Protein AF-A0A1X0Q7X4-F1 (afdb_monomer_lite)

Secondary structure (DSSP, 8-state):
-----HHHHHHHHHHHHHHHH-SS--HHHHHHHHHHHHHHHHHHHT---HHHHHHHHHHHHHHHTT---------------TTSHHHHHHHHHHHHHHHHHHHHHHHHHHHHHHHHHHHHHHHHHHHHHHHHHHHHHHGGGGHHHHHHHHHHHHHHHHHHHHH-

pLDDT: mean 75.53, std 16.25, range [32.22, 95.44]

Structure (mmCIF, N/CA/C/O backbone):
data_AF-A0A1X0Q7X4-F1
#
_entry.id   AF-A0A1X0Q7X4-F1
#
loop_
_atom_site.group_PDB
_atom_site.id
_atom_site.type_symbol
_atom_site.label_atom_id
_atom_site.label_alt_id
_atom_site.label_comp_id
_atom_site.label_asym_id
_atom_site.label_entity_id
_atom_site.label_seq_id
_atom_site.pdbx_PDB_ins_code
_atom_site.Cartn_x
_atom_site.Cartn_y
_atom_site.Cartn_z
_atom_site.occupancy
_atom_site.B_iso_or_equiv
_atom_site.auth_seq_id
_atom_site.auth_comp_id
_atom_site.auth_asym_id
_atom_site.auth_atom_id
_atom_site.pdbx_PDB_model_num
ATOM 1 N N . MET A 1 1 ? -23.128 -3.876 -5.393 1.00 42.97 1 MET A N 1
ATOM 2 C CA . MET A 1 1 ? -23.577 -3.943 -3.989 1.00 42.97 1 MET A CA 1
ATOM 3 C C . MET A 1 1 ? -23.469 -5.399 -3.561 1.00 42.97 1 MET A C 1
ATOM 5 O O . MET A 1 1 ? -24.334 -6.202 -3.890 1.00 42.97 1 MET A O 1
ATOM 9 N N . THR A 1 2 ? -22.324 -5.793 -3.008 1.00 49.53 2 THR A N 1
ATOM 10 C CA . THR A 1 2 ? -22.088 -7.160 -2.524 1.00 49.53 2 THR A CA 1
ATOM 11 C C . THR A 1 2 ? -22.899 -7.335 -1.248 1.00 49.53 2 THR A C 1
ATOM 13 O O . THR A 1 2 ? -22.628 -6.668 -0.256 1.00 49.53 2 THR A O 1
ATOM 16 N N . LYS A 1 3 ? -23.945 -8.168 -1.289 1.00 63.91 3 LYS A N 1
ATOM 17 C CA . LYS A 1 3 ? -24.724 -8.504 -0.092 1.00 63.91 3 LYS A CA 1
ATOM 18 C C . LYS A 1 3 ? -23.773 -9.087 0.952 1.00 63.91 3 LYS A C 1
ATOM 20 O O . LYS A 1 3 ? -22.989 -9.975 0.631 1.00 63.91 3 LYS A O 1
ATOM 25 N N . PHE A 1 4 ? -23.839 -8.573 2.175 1.00 71.88 4 PHE A N 1
ATOM 26 C CA . PHE A 1 4 ? -23.084 -9.113 3.299 1.00 71.88 4 PHE A CA 1
ATOM 27 C C . PHE A 1 4 ? -23.423 -10.600 3.480 1.00 71.88 4 PHE A C 1
ATOM 29 O O . PHE A 1 4 ? -24.584 -10.952 3.695 1.00 71.88 4 PHE A O 1
ATOM 36 N N . ASN A 1 5 ? -22.414 -11.464 3.355 1.00 78.38 5 ASN A N 1
ATOM 37 C CA . ASN A 1 5 ? -22.554 -12.898 3.565 1.00 78.38 5 ASN A CA 1
ATOM 38 C C . ASN A 1 5 ? -22.138 -13.241 5.002 1.00 78.38 5 ASN A C 1
ATOM 40 O O . ASN A 1 5 ? -20.951 -13.307 5.328 1.00 78.38 5 ASN A O 1
ATOM 44 N N . PHE A 1 6 ? -23.133 -13.447 5.864 1.00 74.75 6 PHE A N 1
ATOM 45 C CA . PHE A 1 6 ? -22.913 -13.769 7.273 1.00 74.75 6 PHE A CA 1
ATOM 46 C C . PHE A 1 6 ? -22.181 -15.107 7.467 1.00 74.75 6 PHE A C 1
ATOM 48 O O . PHE A 1 6 ? -21.401 -15.250 8.407 1.00 74.75 6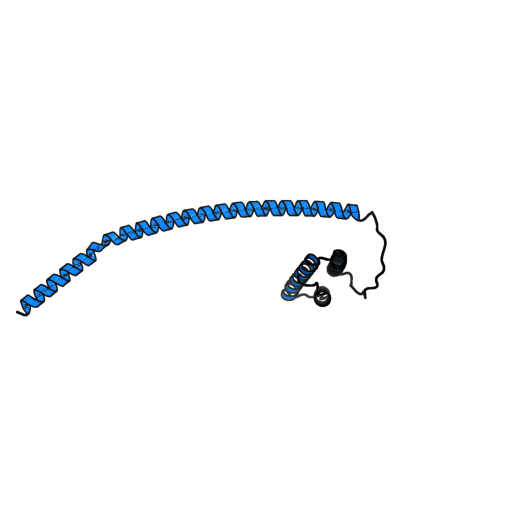 PHE A O 1
ATOM 55 N N . GLU A 1 7 ? -22.372 -16.068 6.563 1.00 75.12 7 GLU A N 1
ATOM 56 C CA . GLU A 1 7 ? -21.718 -17.378 6.624 1.00 75.12 7 GLU A CA 1
ATOM 57 C C . GLU A 1 7 ? -20.208 -17.263 6.369 1.00 75.12 7 GLU A C 1
ATOM 59 O O . GLU A 1 7 ? -19.396 -17.830 7.100 1.00 75.12 7 GLU A O 1
ATOM 64 N N . GLU A 1 8 ? -19.808 -16.455 5.385 1.00 77.12 8 GLU A N 1
ATOM 65 C CA . GLU A 1 8 ? -18.395 -16.152 5.122 1.00 77.12 8 GLU A CA 1
ATOM 66 C C . GLU A 1 8 ? -17.744 -15.397 6.284 1.00 77.12 8 GLU A C 1
ATOM 68 O O . GLU A 1 8 ? -16.615 -15.711 6.672 1.00 77.12 8 GLU A O 1
ATOM 73 N N . PHE A 1 9 ? -18.465 -14.438 6.871 1.00 80.56 9 PHE A N 1
ATOM 74 C CA . PHE A 1 9 ? -18.005 -13.708 8.049 1.00 80.56 9 PHE A CA 1
ATOM 75 C C . PHE A 1 9 ? -17.797 -14.650 9.242 1.00 80.56 9 PHE A C 1
ATOM 77 O O . PHE A 1 9 ? -16.712 -14.670 9.823 1.00 80.56 9 PHE A O 1
ATOM 84 N N . SER A 1 10 ? -18.785 -15.488 9.562 1.00 76.94 10 SER A N 1
ATOM 85 C CA . SER A 1 10 ? -18.714 -16.455 10.664 1.00 76.94 10 SER A CA 1
ATOM 86 C C . SER A 1 10 ? -17.581 -17.470 10.470 1.00 76.94 10 SER A C 1
ATOM 88 O O . SER A 1 10 ? -16.787 -17.707 11.382 1.00 76.94 10 SER A O 1
ATOM 90 N N . ASN A 1 11 ? -17.408 -17.992 9.253 1.00 80.25 11 ASN A N 1
ATOM 91 C CA . ASN A 1 11 ? -16.305 -18.895 8.923 1.00 80.25 11 ASN A CA 1
ATOM 92 C C . ASN A 1 11 ? -14.932 -18.241 9.114 1.00 80.25 11 ASN A C 1
ATOM 94 O O . ASN A 1 11 ? -13.992 -18.886 9.588 1.00 80.25 11 ASN A O 1
ATOM 98 N N . LEU A 1 12 ? -14.797 -16.964 8.754 1.00 80.75 12 LEU A N 1
ATOM 99 C CA . LEU A 1 12 ? -13.555 -16.224 8.940 1.00 80.75 12 LEU A CA 1
ATOM 100 C C . LEU A 1 12 ? -13.293 -15.920 10.421 1.00 80.75 12 LEU A C 1
ATOM 102 O O . LEU A 1 12 ? -12.154 -16.064 10.867 1.00 80.75 12 LEU A O 1
ATOM 106 N N . VAL A 1 13 ? -14.324 -15.577 11.197 1.00 82.81 13 VAL A N 1
ATOM 107 C CA . VAL A 1 13 ? -14.245 -15.411 12.660 1.00 82.81 13 VAL A CA 1
ATOM 108 C C . VAL A 1 13 ? -13.766 -16.707 13.316 1.00 82.81 13 VAL A C 1
ATOM 110 O O . VAL A 1 13 ? -12.782 -16.682 14.053 1.00 82.81 13 VAL A O 1
ATOM 113 N N . ASN A 1 14 ? -14.355 -17.852 12.966 1.00 79.44 14 ASN A N 1
ATOM 114 C CA . ASN A 1 14 ? -13.970 -19.157 13.511 1.00 79.44 14 ASN A CA 1
ATOM 115 C C . ASN A 1 14 ? -12.514 -19.513 13.184 1.00 79.44 14 ASN A C 1
ATOM 117 O O . ASN A 1 14 ? -11.741 -19.850 14.079 1.00 79.44 14 ASN A O 1
ATOM 121 N N . LYS A 1 15 ? -12.094 -19.361 11.920 1.00 80.81 15 LYS A N 1
ATOM 122 C CA . LYS A 1 15 ? -10.693 -19.584 11.513 1.00 80.81 15 LYS A CA 1
ATOM 123 C C . LYS A 1 15 ? -9.721 -18.677 12.266 1.00 80.81 15 LYS A C 1
ATOM 125 O O . LYS A 1 15 ? -8.621 -19.098 12.607 1.00 80.81 15 LYS A O 1
ATOM 130 N N . THR A 1 16 ? -10.117 -17.431 12.513 1.00 81.50 16 THR A N 1
ATOM 131 C CA . THR A 1 16 ? -9.300 -16.454 13.243 1.00 81.50 16 THR A CA 1
ATOM 132 C C . THR A 1 16 ? -9.223 -16.797 14.727 1.00 81.50 16 THR A C 1
ATOM 134 O O . THR A 1 16 ? -8.147 -16.695 15.299 1.00 81.50 16 THR A O 1
ATOM 137 N N . SER A 1 17 ? -10.319 -17.261 15.332 1.00 77.50 17 SER A N 1
ATOM 138 C CA . SER A 1 17 ? -10.363 -17.694 16.732 1.00 77.50 17 SER A CA 1
ATOM 139 C C . SER A 1 17 ? -9.482 -18.921 16.979 1.00 77.50 17 SER A C 1
ATOM 141 O O . SER A 1 17 ? -8.706 -18.927 17.930 1.00 77.50 17 SER A O 1
ATOM 143 N N . VAL A 1 18 ? -9.513 -19.912 16.079 1.00 80.81 18 VAL A N 1
ATOM 144 C CA . VAL A 1 18 ? -8.622 -21.085 16.152 1.00 80.81 18 VAL A CA 1
ATOM 145 C C . VAL A 1 18 ? -7.153 -20.653 16.126 1.00 80.81 18 VAL A C 1
ATOM 147 O O . VAL A 1 18 ? -6.397 -21.029 17.013 1.00 80.81 18 VAL A O 1
ATOM 150 N N . LEU A 1 19 ? -6.770 -19.785 15.181 1.00 78.88 19 LEU A N 1
ATOM 151 C CA . LEU A 1 19 ? -5.403 -19.249 15.085 1.00 78.88 19 LEU A CA 1
ATOM 152 C C . LEU A 1 19 ? -5.000 -18.367 16.279 1.00 78.88 19 LEU A C 1
ATOM 154 O O . LEU A 1 19 ? -3.813 -18.193 16.547 1.00 78.88 19 LEU A O 1
ATOM 158 N N . LEU A 1 20 ? -5.966 -17.757 16.967 1.00 76.31 20 LEU A N 1
ATOM 159 C CA . LEU A 1 20 ? -5.712 -16.921 18.139 1.00 76.31 20 LEU A CA 1
ATOM 160 C C . LEU A 1 20 ? -5.450 -17.764 19.396 1.00 76.31 20 LEU A C 1
ATOM 162 O O . LEU A 1 20 ? -4.617 -17.380 20.218 1.00 76.31 20 LEU A O 1
ATOM 166 N N . ASN A 1 21 ? -6.133 -18.908 19.500 1.00 73.56 21 ASN A N 1
ATOM 167 C CA . ASN A 1 21 ? -6.043 -19.854 20.612 1.00 73.56 21 ASN A CA 1
ATOM 168 C C . ASN A 1 21 ? -4.823 -20.790 20.528 1.00 73.56 21 ASN A C 1
ATOM 170 O O . ASN A 1 21 ? -4.540 -21.507 21.486 1.00 73.56 21 ASN A O 1
ATOM 174 N N . GLU A 1 22 ? -4.084 -20.789 19.416 1.00 77.00 22 GLU A N 1
ATOM 175 C CA . GLU A 1 22 ? -2.818 -21.517 19.294 1.00 77.00 22 GLU A CA 1
ATOM 176 C C . GLU A 1 22 ? -1.722 -20.854 20.157 1.00 77.00 22 GLU A C 1
ATOM 178 O O . GLU A 1 22 ? -1.355 -19.686 19.965 1.00 77.00 22 GLU A O 1
ATOM 183 N N . THR A 1 23 ? -1.200 -21.617 21.126 1.00 60.03 23 THR A N 1
ATOM 184 C CA . THR A 1 23 ? -0.157 -21.210 22.088 1.00 60.03 23 THR A CA 1
ATOM 185 C C . THR A 1 23 ? 1.209 -20.996 21.440 1.00 60.03 23 THR A C 1
ATOM 187 O O . THR A 1 23 ? 1.974 -20.155 21.907 1.00 60.03 23 THR A O 1
ATOM 190 N N . GLU A 1 24 ? 1.498 -21.695 20.340 1.00 66.00 24 GLU A N 1
ATOM 191 C CA . GLU A 1 24 ? 2.708 -21.520 19.535 1.00 66.00 24 GLU A CA 1
ATOM 192 C C . GLU A 1 24 ? 2.327 -21.175 18.096 1.00 66.00 24 GLU A C 1
ATOM 194 O O . GLU A 1 24 ? 1.678 -21.957 17.402 1.00 66.00 24 GLU A O 1
ATOM 199 N N . ARG A 1 25 ? 2.722 -19.979 17.647 1.00 72.25 25 ARG A N 1
ATOM 200 C CA . ARG A 1 25 ? 2.435 -19.480 16.299 1.00 72.25 25 ARG A CA 1
ATOM 201 C C . ARG A 1 25 ? 3.721 -19.343 15.500 1.00 72.25 25 ARG A C 1
ATOM 203 O O . ARG A 1 25 ? 4.624 -18.599 15.875 1.00 72.25 25 ARG A O 1
ATOM 210 N N . ASN A 1 26 ? 3.765 -19.998 14.347 1.00 80.38 26 ASN A N 1
ATOM 211 C CA . ASN A 1 26 ? 4.788 -19.763 13.338 1.00 80.38 26 ASN A CA 1
ATOM 212 C C . ASN A 1 26 ? 4.577 -18.398 12.660 1.00 80.38 26 ASN A C 1
ATOM 214 O O . ASN A 1 26 ? 3.461 -17.871 12.620 1.00 80.38 26 ASN A O 1
ATOM 218 N N . LYS A 1 27 ? 5.635 -17.842 12.051 1.00 74.88 27 LYS A N 1
ATOM 219 C CA . LYS A 1 27 ? 5.569 -16.559 11.315 1.00 74.88 27 LYS A CA 1
ATOM 220 C C . LYS A 1 27 ? 4.438 -16.531 10.278 1.00 74.88 27 LYS A C 1
ATOM 222 O O . LYS A 1 27 ? 3.748 -15.523 10.145 1.00 74.88 27 LYS A O 1
ATOM 227 N N . ASP A 1 28 ? 4.192 -17.653 9.605 1.00 75.94 28 ASP A N 1
ATOM 228 C CA . ASP A 1 28 ? 3.109 -17.783 8.626 1.00 75.94 28 ASP A CA 1
ATOM 229 C C . ASP A 1 28 ? 1.712 -17.712 9.263 1.00 75.94 28 ASP A C 1
ATOM 231 O O . ASP A 1 28 ? 0.803 -17.102 8.696 1.00 75.94 28 ASP A O 1
ATOM 235 N N . GLN A 1 29 ? 1.5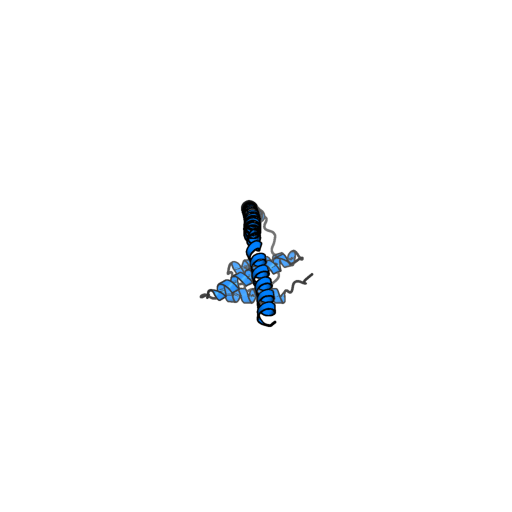28 -18.287 10.457 1.00 76.94 29 GLN A N 1
ATOM 236 C CA . GLN A 1 29 ? 0.275 -18.193 11.216 1.00 76.94 29 GLN A CA 1
ATOM 237 C C . GLN A 1 29 ? 0.040 -16.763 11.710 1.00 76.94 29 GLN A C 1
ATOM 239 O O . GLN A 1 29 ? -1.088 -16.275 11.654 1.00 76.94 29 GLN A O 1
ATOM 244 N N . GLU A 1 30 ? 1.094 -16.047 12.108 1.00 74.50 30 GLU A N 1
ATOM 245 C CA . GLU A 1 30 ? 0.997 -14.645 12.522 1.00 74.50 30 GLU A CA 1
ATOM 246 C C . GLU A 1 30 ? 0.599 -13.721 11.355 1.00 74.50 30 GLU A C 1
ATOM 248 O O . GLU A 1 30 ? -0.252 -12.839 11.509 1.00 74.50 30 GLU A O 1
ATOM 253 N N . ILE A 1 31 ? 1.157 -13.952 10.160 1.00 79.69 31 ILE A N 1
ATOM 254 C CA . ILE A 1 31 ? 0.787 -13.224 8.936 1.00 79.69 31 ILE A CA 1
ATOM 255 C C . ILE A 1 31 ? -0.670 -13.515 8.557 1.00 79.69 31 ILE A C 1
ATOM 257 O O . ILE A 1 31 ? -1.426 -12.583 8.270 1.00 79.69 31 ILE A O 1
ATOM 261 N N . ARG A 1 32 ? -1.093 -14.786 8.596 1.00 80.56 32 ARG A N 1
ATOM 262 C CA . ARG A 1 32 ? -2.484 -15.186 8.322 1.00 80.56 32 ARG A CA 1
ATOM 263 C C . ARG A 1 32 ? -3.460 -14.573 9.317 1.00 80.56 32 ARG A C 1
ATOM 265 O O . ARG A 1 32 ? -4.496 -14.064 8.905 1.00 80.56 32 ARG A O 1
ATOM 272 N N . LEU A 1 33 ? -3.112 -14.545 10.600 1.00 80.25 33 LEU A N 1
ATOM 273 C CA . LEU A 1 33 ? -3.925 -13.921 11.638 1.00 80.25 33 LEU A CA 1
ATOM 274 C C . LEU A 1 33 ? -4.108 -12.418 11.382 1.00 80.25 33 LEU A C 1
ATOM 276 O O . LEU A 1 33 ? -5.236 -11.926 11.370 1.00 80.25 33 LEU A O 1
ATOM 280 N N . LYS A 1 34 ? -3.017 -11.691 11.104 1.00 78.88 34 LYS A N 1
ATOM 281 C CA . LYS A 1 34 ? -3.075 -10.261 10.747 1.00 78.88 34 LYS A CA 1
ATOM 282 C C . LYS A 1 34 ? -3.909 -10.026 9.485 1.00 78.88 34 LYS A C 1
ATOM 28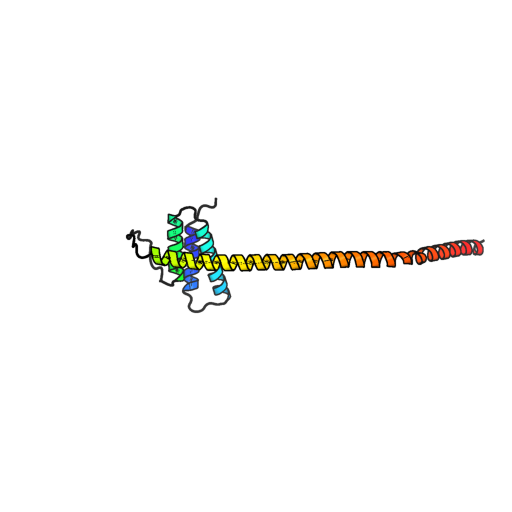4 O O . LYS A 1 34 ? -4.693 -9.077 9.437 1.00 78.88 34 LYS A O 1
ATOM 289 N N . GLY A 1 35 ? -3.772 -10.900 8.487 1.00 82.75 35 GLY A N 1
ATOM 290 C CA . GLY A 1 35 ? -4.575 -10.883 7.265 1.00 82.75 35 GLY A CA 1
ATOM 291 C C . GLY A 1 35 ? -6.067 -11.066 7.541 1.00 82.75 35 GLY A C 1
ATOM 292 O O . GLY A 1 35 ? -6.875 -10.253 7.092 1.00 82.75 35 GLY A O 1
ATOM 293 N N . ASN A 1 36 ? -6.429 -12.066 8.344 1.00 85.25 36 ASN A N 1
ATOM 294 C CA . ASN A 1 36 ? -7.817 -12.365 8.684 1.00 85.25 36 ASN A CA 1
ATOM 295 C C . ASN A 1 36 ? -8.467 -11.242 9.502 1.00 85.25 36 ASN A C 1
ATOM 297 O O . ASN A 1 36 ? -9.581 -10.833 9.190 1.00 85.25 36 ASN A O 1
ATOM 301 N N . ILE A 1 37 ? -7.759 -10.673 10.485 1.00 83.50 37 ILE A N 1
ATOM 302 C CA . ILE A 1 37 ? -8.246 -9.516 11.254 1.00 83.50 37 ILE A CA 1
ATOM 303 C C . ILE A 1 37 ? -8.510 -8.327 10.320 1.00 83.50 37 ILE A C 1
ATOM 305 O O . ILE A 1 37 ? -9.534 -7.652 10.434 1.00 83.50 37 ILE A O 1
ATOM 309 N N . LYS A 1 38 ? -7.611 -8.068 9.363 1.00 84.44 38 LYS A N 1
ATOM 310 C CA . LYS A 1 38 ? -7.777 -6.982 8.387 1.00 84.44 38 LYS A CA 1
ATOM 311 C C . LYS A 1 38 ? -8.963 -7.230 7.451 1.00 84.44 38 LYS A C 1
ATOM 313 O O . LYS A 1 38 ? -9.695 -6.289 7.150 1.00 84.44 38 LYS A O 1
ATOM 318 N N . ALA A 1 39 ? -9.171 -8.475 7.028 1.00 83.75 39 ALA A N 1
ATOM 319 C CA . ALA A 1 39 ? -10.316 -8.869 6.216 1.00 83.75 39 ALA A CA 1
ATOM 320 C C . ALA A 1 39 ? -11.641 -8.724 6.983 1.00 83.75 39 ALA A C 1
ATOM 322 O O . ALA A 1 39 ? -12.572 -8.128 6.450 1.00 83.75 39 ALA A O 1
ATOM 323 N N . LEU A 1 40 ? -11.710 -9.149 8.250 1.00 84.31 40 LEU A N 1
ATOM 324 C CA . LEU A 1 40 ? -12.885 -8.952 9.109 1.00 84.31 40 LEU A CA 1
ATOM 325 C C . LEU A 1 40 ? -13.228 -7.464 9.266 1.00 84.31 40 LEU A C 1
ATOM 327 O O . LEU A 1 40 ? -14.371 -7.078 9.034 1.00 84.31 40 LEU A O 1
ATOM 331 N N . LYS A 1 41 ? -12.235 -6.605 9.540 1.00 84.25 41 LYS A N 1
ATOM 332 C CA . LYS A 1 41 ? -12.427 -5.141 9.595 1.00 84.25 41 LYS A CA 1
ATOM 333 C C . LYS A 1 41 ? -12.959 -4.567 8.283 1.00 84.25 41 LYS A C 1
ATOM 335 O O . LYS A 1 41 ? -13.794 -3.666 8.291 1.00 84.25 41 LYS A O 1
ATOM 340 N N . TYR A 1 42 ? -12.465 -5.068 7.153 1.00 83.50 42 TYR A N 1
ATOM 341 C CA . TYR A 1 42 ? -12.919 -4.628 5.838 1.00 83.50 42 TYR A CA 1
ATOM 342 C C . TYR A 1 42 ? -14.366 -5.050 5.562 1.00 83.50 42 TYR A C 1
ATOM 344 O O . TYR A 1 42 ? -15.154 -4.231 5.092 1.00 83.50 42 TYR A O 1
ATOM 352 N N . ILE A 1 43 ? -14.732 -6.288 5.907 1.00 82.81 43 ILE A N 1
ATOM 353 C CA . ILE A 1 43 ? -16.104 -6.790 5.785 1.00 82.81 43 ILE A CA 1
ATOM 354 C C . ILE A 1 43 ? -17.048 -5.926 6.626 1.00 82.81 43 ILE A C 1
ATOM 356 O O . ILE A 1 43 ? -18.014 -5.410 6.079 1.00 82.81 43 ILE A O 1
ATOM 360 N N . ILE A 1 44 ? -16.723 -5.685 7.902 1.00 83.38 44 ILE A N 1
ATOM 361 C CA . ILE A 1 44 ? -17.522 -4.856 8.825 1.00 83.38 44 ILE A CA 1
ATOM 362 C C . ILE A 1 44 ? -17.704 -3.433 8.287 1.00 83.38 44 ILE A C 1
ATOM 364 O O . ILE A 1 44 ? -18.798 -2.872 8.331 1.00 83.38 44 ILE A O 1
ATOM 368 N N . LYS A 1 45 ? -16.644 -2.836 7.728 1.00 82.69 45 LYS A N 1
ATOM 369 C CA . LYS A 1 45 ? -16.697 -1.480 7.164 1.00 82.69 45 LYS A CA 1
ATOM 370 C C . LYS A 1 45 ? -17.676 -1.361 5.990 1.00 82.69 45 LYS A C 1
ATOM 372 O O . LYS A 1 45 ? -18.249 -0.287 5.819 1.00 82.69 45 LYS A O 1
ATOM 377 N N . ASN A 1 46 ? -17.856 -2.436 5.226 1.00 80.69 46 ASN A N 1
ATOM 378 C CA . ASN A 1 46 ? -18.726 -2.493 4.050 1.00 80.69 46 ASN A CA 1
ATOM 379 C C . ASN A 1 46 ? -20.160 -2.955 4.366 1.00 80.69 46 ASN A C 1
ATOM 381 O O . ASN A 1 46 ? -20.940 -3.168 3.440 1.00 80.69 46 ASN A O 1
ATOM 385 N N . ILE A 1 47 ? -20.512 -3.147 5.641 1.00 82.44 47 ILE A N 1
ATOM 386 C CA . ILE A 1 47 ? -21.894 -3.409 6.045 1.00 82.44 47 ILE A CA 1
ATOM 387 C C . ILE A 1 47 ? -22.652 -2.078 6.050 1.00 82.44 47 ILE A C 1
ATOM 389 O O . ILE A 1 47 ? -22.327 -1.176 6.825 1.00 82.44 47 ILE A O 1
ATOM 393 N N . ASP A 1 48 ? -23.671 -1.976 5.198 1.00 75.38 48 ASP A N 1
ATOM 394 C CA . ASP A 1 48 ? -24.540 -0.795 5.109 1.00 75.38 48 ASP A CA 1
ATOM 395 C C . ASP A 1 48 ? -25.550 -0.721 6.274 1.00 75.38 48 ASP A C 1
ATOM 397 O O . ASP A 1 48 ? -25.954 0.364 6.689 1.00 75.38 48 ASP A O 1
ATOM 401 N N . ASP A 1 49 ? -25.947 -1.871 6.832 1.00 79.38 49 ASP A N 1
ATOM 402 C CA . ASP A 1 49 ? -26.849 -1.950 7.986 1.00 79.38 49 ASP A CA 1
ATOM 403 C C . ASP A 1 49 ? -26.095 -1.664 9.294 1.00 79.38 49 ASP A C 1
ATOM 405 O O . ASP A 1 49 ? -25.257 -2.446 9.752 1.00 79.38 49 ASP A O 1
ATOM 409 N N . MET A 1 50 ? -26.435 -0.539 9.920 1.00 76.12 50 MET A N 1
ATOM 410 C CA . MET A 1 50 ? -25.794 -0.054 11.141 1.00 76.12 50 MET A CA 1
ATOM 411 C C . MET A 1 50 ? -25.892 -1.043 12.315 1.00 76.12 50 MET A C 1
ATOM 413 O O . MET A 1 50 ? -24.937 -1.153 13.080 1.00 76.12 50 MET A O 1
ATOM 417 N N . LYS A 1 51 ? -26.986 -1.811 12.432 1.00 74.88 51 LYS A N 1
ATOM 418 C CA . LYS A 1 51 ? -27.167 -2.799 13.512 1.00 74.88 51 LYS A CA 1
ATOM 419 C C . LYS A 1 51 ? -26.286 -4.024 13.303 1.00 74.88 51 LYS A C 1
ATOM 421 O O . LYS A 1 51 ? -25.646 -4.496 14.239 1.00 74.88 51 LYS A O 1
ATOM 426 N N . LEU A 1 52 ? -26.237 -4.530 12.072 1.00 77.31 52 LEU A N 1
ATOM 427 C CA . LEU A 1 52 ? -25.375 -5.662 11.717 1.00 77.31 52 LEU A CA 1
ATOM 428 C C . LEU A 1 52 ? -23.896 -5.292 11.827 1.00 77.31 52 LEU A C 1
ATOM 430 O O . LEU A 1 52 ? -23.080 -6.107 12.252 1.00 77.31 52 LEU A O 1
ATOM 434 N N . LYS A 1 53 ? -23.558 -4.049 11.485 1.00 80.25 53 LYS A N 1
ATOM 435 C CA . LYS A 1 53 ? -22.209 -3.512 11.619 1.00 80.25 53 LYS A CA 1
ATOM 436 C C . LYS A 1 53 ? -21.751 -3.481 13.073 1.00 80.25 53 LYS A C 1
ATOM 438 O O . LYS A 1 53 ? -20.670 -3.977 13.363 1.00 80.25 53 LYS A O 1
ATOM 443 N N . GLU A 1 54 ? -22.579 -2.958 13.973 1.00 78.06 54 GLU A N 1
ATOM 444 C CA . GLU A 1 54 ? -22.293 -2.910 15.412 1.00 78.06 54 GLU A CA 1
ATOM 445 C C . GLU A 1 54 ? -22.135 -4.317 16.010 1.00 78.06 54 GLU A C 1
ATOM 447 O O . GLU A 1 54 ? -21.191 -4.589 16.749 1.00 78.06 54 GLU A O 1
ATOM 452 N N . GLN A 1 55 ? -23.002 -5.259 15.629 1.00 76.88 55 GLN A N 1
ATOM 453 C CA . GLN A 1 55 ? -22.887 -6.657 16.056 1.00 76.88 55 GLN A CA 1
ATOM 454 C C . GLN A 1 55 ? -21.587 -7.309 15.576 1.00 76.88 55 GLN A C 1
ATOM 456 O O . GLN A 1 55 ? -20.902 -7.975 16.351 1.00 76.88 55 GLN A O 1
ATOM 461 N N . ALA A 1 56 ? -21.231 -7.114 14.309 1.00 78.94 56 ALA A N 1
ATOM 462 C CA . ALA A 1 56 ? -20.015 -7.676 13.738 1.00 78.94 56 ALA A CA 1
ATOM 463 C C . ALA A 1 56 ? -18.744 -7.056 14.356 1.00 78.94 56 ALA A C 1
ATOM 465 O O . ALA A 1 56 ? -17.753 -7.762 14.556 1.00 78.94 56 ALA A O 1
ATOM 466 N N . ASP A 1 57 ? -18.787 -5.773 14.723 1.00 81.06 57 ASP A N 1
ATOM 467 C CA . ASP A 1 57 ? -17.694 -5.077 15.414 1.00 81.06 57 ASP A CA 1
ATOM 468 C C . ASP A 1 57 ? -17.523 -5.561 16.863 1.00 81.06 57 ASP A C 1
ATOM 470 O O . ASP A 1 57 ? -16.402 -5.821 17.309 1.00 81.06 57 ASP A O 1
ATOM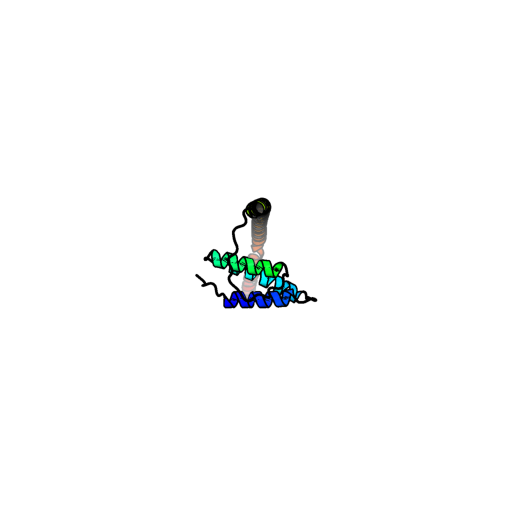 474 N N . ASN A 1 58 ? -18.631 -5.815 17.565 1.00 79.31 58 ASN A N 1
ATOM 475 C CA . ASN A 1 58 ? -18.622 -6.445 18.887 1.00 79.31 58 ASN A CA 1
ATOM 476 C C . ASN A 1 58 ? -18.025 -7.861 18.841 1.00 79.31 58 ASN A C 1
ATOM 478 O O . ASN A 1 58 ? -17.209 -8.218 19.694 1.00 79.31 58 ASN A O 1
ATOM 482 N N . ILE A 1 59 ? -18.360 -8.653 17.816 1.00 79.50 59 ILE A N 1
ATOM 483 C CA . ILE A 1 59 ? -17.787 -9.993 17.615 1.00 79.50 59 ILE A CA 1
ATOM 484 C C . ILE A 1 59 ? -16.271 -9.898 17.402 1.00 79.50 59 ILE A C 1
ATOM 486 O O . ILE A 1 59 ? -15.514 -10.607 18.066 1.00 79.50 59 ILE A O 1
ATOM 490 N N . LEU A 1 60 ? -15.801 -8.993 16.540 1.00 81.62 60 LEU A N 1
ATOM 491 C CA . LEU A 1 60 ? -14.368 -8.812 16.297 1.00 81.62 60 LEU A CA 1
ATOM 492 C C . LEU A 1 60 ? -13.619 -8.339 17.553 1.00 81.62 60 LEU A C 1
ATOM 494 O O . LEU A 1 60 ? -12.522 -8.823 17.830 1.00 81.62 60 LEU A O 1
ATOM 498 N N . THR A 1 61 ? -14.206 -7.417 18.312 1.00 78.81 61 THR A N 1
ATOM 499 C CA . THR A 1 61 ? -13.620 -6.895 19.554 1.00 78.81 61 THR A CA 1
ATOM 500 C C . THR A 1 61 ? -13.511 -7.994 20.606 1.00 78.81 61 THR A C 1
ATOM 502 O O . THR A 1 61 ? -12.437 -8.200 21.167 1.00 78.81 61 THR A O 1
ATOM 505 N N . SER A 1 62 ? -14.574 -8.782 20.796 1.00 76.38 62 SER A N 1
ATOM 506 C CA . SER A 1 62 ? -14.562 -9.920 21.723 1.00 76.38 62 SER A CA 1
ATOM 507 C C . SER A 1 62 ? -13.520 -10.980 21.343 1.00 76.38 62 SER A C 1
ATOM 509 O O . SER A 1 62 ? -12.834 -11.512 22.215 1.00 76.38 62 SER A O 1
ATOM 511 N N . LEU A 1 63 ? -13.332 -11.215 20.038 1.00 76.88 63 LEU A N 1
ATOM 512 C CA . LEU A 1 63 ? -12.306 -12.110 19.515 1.00 76.88 63 LEU A CA 1
ATOM 513 C C . LEU A 1 63 ? -10.897 -11.592 19.828 1.00 76.88 63 LEU A C 1
ATOM 515 O O . LEU A 1 63 ? -10.062 -12.362 20.281 1.00 76.88 63 LEU A O 1
ATOM 519 N N . LEU A 1 64 ? -10.620 -10.302 19.628 1.00 72.94 64 LEU A N 1
ATOM 520 C CA . LEU A 1 64 ? -9.293 -9.719 19.875 1.00 72.94 64 LEU A CA 1
ATOM 521 C C . LEU A 1 64 ? -8.934 -9.624 21.363 1.00 72.94 64 LEU A C 1
ATOM 523 O O . LEU A 1 64 ? -7.760 -9.733 21.710 1.00 72.94 64 LEU A O 1
ATOM 527 N N . GLU A 1 65 ? -9.925 -9.451 22.237 1.00 72.69 65 GLU A N 1
ATOM 528 C CA . GLU A 1 65 ? -9.735 -9.428 23.692 1.00 72.69 65 GLU A CA 1
ATOM 529 C C . GLU A 1 65 ? -9.468 -10.815 24.297 1.00 72.69 65 GLU A C 1
ATOM 531 O O . GLU A 1 65 ? -9.263 -10.924 25.505 1.00 72.69 65 GLU A O 1
ATOM 536 N N . ASN A 1 66 ? -9.456 -11.878 23.482 1.00 59.59 66 ASN A N 1
ATOM 537 C CA . ASN A 1 66 ? -9.236 -13.258 23.921 1.00 59.59 66 ASN A CA 1
ATOM 538 C C . ASN A 1 66 ? -10.227 -13.714 25.014 1.00 59.59 66 ASN A C 1
ATOM 540 O O . ASN A 1 66 ? -9.976 -14.666 25.756 1.00 59.59 66 ASN A O 1
ATOM 544 N N . LYS A 1 67 ? -11.377 -13.034 25.121 1.00 48.44 67 LYS A N 1
ATOM 545 C CA . LYS A 1 67 ? -12.519 -13.516 25.891 1.00 48.44 67 LYS A CA 1
ATOM 546 C C . LYS A 1 67 ? -13.120 -14.637 25.066 1.00 48.44 67 LYS A C 1
ATOM 548 O O . LYS A 1 67 ? -13.673 -14.388 24.001 1.00 48.44 67 LYS A O 1
ATOM 553 N N . VAL A 1 68 ? -12.942 -15.868 25.540 1.00 43.62 68 VAL A N 1
ATOM 554 C CA . VAL A 1 68 ? -13.478 -17.092 24.939 1.00 43.62 68 VAL A CA 1
ATOM 555 C C . VAL A 1 68 ? -14.917 -16.842 24.485 1.00 43.62 68 VAL A C 1
ATOM 557 O O . VAL A 1 68 ? -15.831 -16.789 25.306 1.00 43.62 68 VAL A O 1
ATOM 560 N N . CYS A 1 69 ? -15.121 -16.671 23.176 1.00 40.62 69 CYS A N 1
ATOM 561 C CA . CYS A 1 69 ? -16.445 -16.542 22.580 1.00 40.62 69 CYS A CA 1
ATOM 562 C C . CYS A 1 69 ? -17.069 -17.942 22.544 1.00 40.62 69 CYS A C 1
ATOM 564 O O . CYS A 1 69 ? -17.130 -18.613 21.520 1.00 40.62 69 CYS A O 1
ATOM 566 N N . THR A 1 70 ? -17.451 -18.427 23.721 1.00 42.97 70 THR A N 1
ATOM 567 C CA . THR A 1 70 ? -18.388 -19.535 23.883 1.00 42.97 70 THR A CA 1
ATOM 568 C C . THR A 1 70 ? -19.736 -18.894 24.104 1.00 42.97 70 THR A C 1
ATOM 570 O O . THR A 1 70 ? -20.156 -18.673 25.234 1.00 42.97 70 THR A O 1
ATOM 573 N N . THR A 1 71 ? -20.399 -18.468 23.037 1.00 41.38 71 THR A N 1
ATOM 574 C CA . THR A 1 71 ? -21.812 -18.122 23.171 1.00 41.38 71 THR A CA 1
ATOM 575 C C . THR A 1 71 ? -22.507 -18.239 21.831 1.00 41.38 71 THR A C 1
ATOM 577 O O . THR A 1 71 ? -22.388 -17.389 20.952 1.00 41.38 71 THR A O 1
ATOM 580 N N . GLU A 1 72 ? -23.260 -19.333 21.708 1.00 39.34 72 GLU A N 1
ATOM 581 C CA . GLU A 1 72 ? -24.512 -19.346 20.966 1.00 39.34 72 GLU A CA 1
ATOM 582 C C . GLU A 1 72 ? -25.260 -18.039 21.248 1.00 39.34 72 GLU A C 1
ATOM 584 O O . GLU A 1 72 ? -25.414 -17.614 22.397 1.00 39.34 72 GLU A O 1
ATOM 589 N N . ILE A 1 73 ? -25.657 -17.370 20.173 1.00 42.47 73 ILE A N 1
ATOM 590 C CA . ILE A 1 73 ? -26.272 -16.050 20.186 1.00 42.47 73 ILE A CA 1
ATOM 591 C C . ILE A 1 73 ? -27.634 -16.159 20.884 1.00 42.47 73 ILE A C 1
ATOM 593 O O . ILE A 1 73 ? -28.643 -16.445 20.246 1.00 42.47 73 ILE A O 1
ATOM 597 N N . ASN A 1 74 ? -27.679 -15.914 22.193 1.00 32.22 74 ASN A N 1
ATOM 598 C CA . ASN A 1 74 ? -28.922 -15.632 22.899 1.00 32.22 74 ASN A CA 1
ATOM 599 C C . ASN A 1 74 ? -29.118 -14.119 22.958 1.00 32.22 74 ASN A C 1
ATOM 601 O O . ASN A 1 74 ? -28.460 -13.393 23.705 1.00 32.22 74 ASN A O 1
ATOM 605 N N . ILE A 1 75 ? -30.036 -13.655 22.114 1.00 41.00 75 ILE A N 1
ATOM 606 C CA . ILE A 1 75 ? -30.516 -12.281 22.054 1.00 41.00 75 ILE A CA 1
ATOM 607 C C . ILE A 1 75 ? -31.112 -11.936 23.419 1.00 41.00 75 ILE A C 1
ATOM 609 O O . ILE A 1 75 ? -32.223 -12.348 23.739 1.00 41.00 75 ILE A O 1
ATOM 613 N N . THR A 1 76 ? -30.403 -11.133 24.205 1.00 33.41 76 THR A N 1
ATOM 614 C CA . THR A 1 76 ? -31.035 -10.402 25.304 1.00 33.41 76 THR A CA 1
ATOM 615 C C . THR A 1 76 ? -30.533 -8.970 25.273 1.00 33.41 76 THR A C 1
ATOM 617 O O . THR A 1 76 ? -29.351 -8.699 25.457 1.00 33.41 76 THR A O 1
ATOM 620 N N . GLN A 1 77 ? -31.449 -8.061 24.941 1.00 44.28 77 GLN A N 1
ATOM 621 C CA . GLN A 1 77 ? -31.242 -6.620 24.979 1.00 44.28 77 GLN A CA 1
ATOM 622 C C . GLN A 1 77 ? -30.885 -6.201 26.405 1.00 44.28 77 GLN A C 1
ATOM 624 O O . GLN A 1 77 ? -31.671 -6.448 27.322 1.00 44.28 77 GLN A O 1
ATOM 629 N N . THR A 1 78 ? -29.769 -5.494 26.588 1.00 37.66 78 THR A N 1
ATOM 630 C CA . THR A 1 78 ? -29.468 -4.864 27.877 1.00 37.66 78 THR A CA 1
ATOM 631 C C . THR A 1 78 ? -29.204 -3.374 27.710 1.00 37.66 78 THR A C 1
ATOM 633 O O . THR A 1 78 ? -28.406 -2.937 26.890 1.00 37.66 78 THR A O 1
ATOM 636 N N . LYS A 1 79 ? -29.992 -2.638 28.497 1.00 42.44 79 LYS A N 1
ATOM 637 C CA . LYS A 1 79 ? -30.086 -1.199 28.750 1.00 42.44 79 LYS A CA 1
ATOM 638 C C . LYS A 1 79 ? -28.827 -0.356 28.493 1.00 42.44 79 LYS A C 1
ATOM 640 O O . LYS A 1 79 ? -27.743 -0.678 28.965 1.00 42.44 79 LYS A O 1
ATOM 645 N N . LYS A 1 80 ? -29.078 0.797 27.855 1.00 45.47 80 LYS A N 1
ATOM 646 C CA . LYS A 1 80 ? -28.229 1.999 27.819 1.00 45.47 80 LYS A CA 1
ATOM 647 C C . LYS A 1 80 ? -27.617 2.292 29.191 1.00 45.47 80 LYS A C 1
ATOM 649 O O . LYS A 1 80 ? -28.352 2.351 30.176 1.00 45.47 80 LYS A O 1
ATOM 654 N N . ASN A 1 81 ? -26.307 2.519 29.209 1.00 39.38 81 ASN A N 1
ATOM 655 C CA . ASN A 1 81 ? -25.565 3.021 30.357 1.00 39.38 81 ASN A CA 1
ATOM 656 C C . ASN A 1 81 ? -24.863 4.319 29.919 1.00 39.38 81 ASN A C 1
ATOM 658 O O . ASN A 1 81 ? -23.970 4.277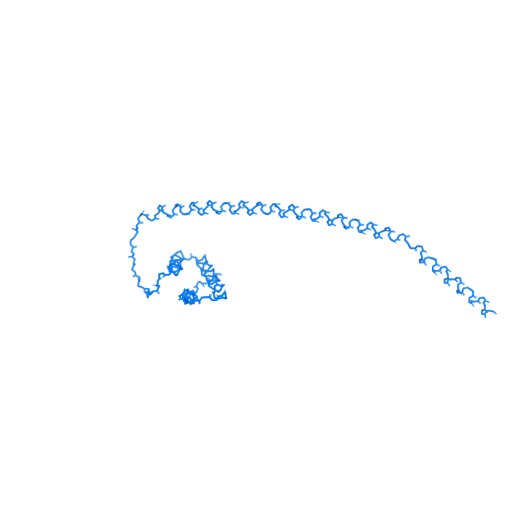 29.074 1.00 39.38 81 ASN A O 1
ATOM 662 N N . ASP A 1 82 ? -25.296 5.456 30.467 1.00 46.28 82 ASP A N 1
ATOM 663 C CA . ASP A 1 82 ? -24.850 6.814 30.094 1.00 46.28 82 ASP A CA 1
ATOM 664 C C . ASP A 1 82 ? -23.402 7.138 30.540 1.00 46.28 82 ASP A C 1
ATOM 666 O O . ASP A 1 82 ? -22.868 8.196 30.228 1.00 46.28 82 ASP A O 1
ATOM 670 N N . GLU A 1 83 ? -22.707 6.219 31.219 1.00 45.97 83 GLU A N 1
ATOM 671 C CA . GLU A 1 83 ? -21.289 6.383 31.594 1.00 45.97 83 GLU A CA 1
ATOM 672 C C . GLU A 1 83 ? -20.301 6.004 30.472 1.00 45.97 83 GLU A C 1
ATOM 674 O O . GLU A 1 83 ? -19.107 6.276 30.580 1.00 45.97 83 GLU A O 1
ATOM 679 N N . MET A 1 84 ? -20.771 5.387 29.381 1.00 45.41 84 MET A N 1
ATOM 680 C CA . MET A 1 84 ? -19.912 4.939 28.274 1.00 45.41 84 MET A CA 1
ATOM 681 C C . MET A 1 84 ? -19.681 6.023 27.206 1.00 45.41 84 MET A C 1
ATOM 683 O O . MET A 1 84 ? -18.749 5.915 26.413 1.00 45.41 84 MET A O 1
ATOM 687 N N . GLU A 1 85 ? -20.487 7.088 27.204 1.00 47.62 85 GLU A N 1
ATOM 688 C CA . GLU A 1 85 ? -20.444 8.161 26.199 1.00 47.62 85 GLU A CA 1
ATOM 689 C C . GLU A 1 85 ? -19.209 9.072 26.373 1.00 47.62 85 GLU A C 1
ATOM 691 O O . GLU A 1 85 ? -18.580 9.470 25.395 1.00 47.62 85 GLU A O 1
ATOM 696 N N . THR A 1 86 ? -18.750 9.295 27.610 1.00 51.09 86 THR A N 1
ATOM 697 C CA . THR A 1 86 ? -17.589 10.162 27.903 1.00 51.09 86 THR A CA 1
ATOM 698 C C . THR A 1 86 ? -16.238 9.525 27.551 1.00 51.09 86 THR A C 1
ATOM 700 O O . THR A 1 86 ? -15.334 10.214 27.076 1.00 51.09 86 THR A O 1
ATOM 703 N N . LEU A 1 87 ? -16.093 8.205 27.718 1.00 52.28 87 LEU A N 1
ATOM 704 C CA . LEU A 1 87 ? -14.879 7.461 27.339 1.00 52.28 87 LEU A CA 1
ATOM 705 C C . LEU A 1 87 ? -14.765 7.242 25.822 1.00 52.28 87 LEU A C 1
ATOM 707 O O . LEU A 1 87 ? -13.656 7.124 25.291 1.00 52.28 87 LEU A O 1
ATOM 711 N N . VAL A 1 88 ? -15.894 7.179 25.115 1.00 55.69 88 VAL A N 1
ATOM 712 C CA . VAL A 1 88 ? -15.922 7.083 23.650 1.00 55.69 88 VAL A CA 1
ATOM 713 C C . VAL A 1 88 ? -15.488 8.413 23.025 1.00 55.69 88 VAL A C 1
ATOM 715 O O . VAL A 1 88 ? -14.650 8.406 22.122 1.00 55.69 88 VAL A O 1
ATOM 718 N N . ASP A 1 89 ? -15.932 9.547 23.569 1.00 57.03 89 ASP A N 1
ATOM 719 C CA . ASP A 1 89 ? -15.548 10.875 23.077 1.00 57.03 89 ASP A CA 1
ATOM 720 C C . ASP A 1 89 ? -14.053 11.192 23.262 1.00 57.03 89 ASP A C 1
ATOM 722 O O . ASP A 1 89 ? -13.412 11.713 22.341 1.00 57.03 89 ASP A O 1
ATOM 726 N N . GLU A 1 90 ? -13.441 10.832 24.398 1.00 59.69 90 GLU A N 1
ATOM 727 C CA . GLU A 1 90 ? -11.996 11.038 24.599 1.00 59.69 90 GLU A CA 1
ATOM 728 C C . GLU A 1 90 ? -11.140 10.193 23.644 1.00 59.69 90 GLU A C 1
ATOM 730 O O . GLU A 1 90 ? -10.130 10.676 23.114 1.00 59.69 90 GLU A O 1
ATOM 735 N N . ASN A 1 91 ? -11.550 8.950 23.377 1.00 60.47 91 ASN A N 1
ATOM 736 C CA . ASN A 1 91 ? -10.840 8.071 22.450 1.00 60.47 91 ASN A CA 1
ATOM 737 C C . ASN A 1 91 ? -11.004 8.527 20.993 1.00 60.47 91 ASN A C 1
ATOM 739 O O . ASN A 1 91 ? -10.012 8.591 20.266 1.00 60.47 91 ASN A O 1
ATOM 743 N N . ILE A 1 92 ? -12.202 8.962 20.587 1.00 69.88 92 ILE A N 1
ATOM 744 C CA . ILE A 1 92 ? -12.440 9.547 19.257 1.00 69.88 92 ILE A CA 1
ATOM 745 C C . ILE A 1 92 ? -11.613 10.824 19.067 1.00 69.88 92 ILE A C 1
ATOM 747 O O . ILE A 1 92 ? -11.033 11.044 17.996 1.00 69.88 92 ILE A O 1
ATOM 751 N N . LEU A 1 93 ? -11.500 11.663 20.099 1.00 72.38 93 LEU A N 1
ATOM 752 C CA . LEU A 1 93 ? -10.695 12.882 20.044 1.00 72.38 93 LEU A CA 1
ATOM 753 C C . LEU A 1 93 ? -9.196 12.568 19.915 1.00 72.38 93 LEU A C 1
ATOM 755 O O . LEU A 1 93 ? -8.477 13.239 19.163 1.00 72.38 93 LEU A O 1
ATOM 759 N N . LYS A 1 94 ? -8.712 11.546 20.626 1.00 75.19 94 LYS A N 1
ATOM 760 C CA . LYS A 1 94 ? -7.319 11.085 20.561 1.00 75.19 94 LYS A CA 1
ATOM 761 C C . LYS A 1 94 ? -6.987 10.495 19.191 1.00 75.19 94 LYS A C 1
ATOM 763 O O . LYS A 1 94 ? -5.967 10.867 18.601 1.00 75.19 94 LYS A O 1
ATOM 768 N N . ASP A 1 95 ? -7.875 9.672 18.649 1.00 76.00 95 ASP A N 1
ATOM 769 C CA . ASP A 1 95 ? -7.723 9.077 17.323 1.00 76.00 95 ASP A CA 1
ATOM 770 C C . ASP A 1 95 ? -7.791 10.137 16.223 1.00 76.00 95 ASP A C 1
ATOM 772 O O . ASP A 1 95 ? -6.970 10.122 15.308 1.00 76.00 95 ASP A O 1
ATOM 776 N N . SER A 1 96 ? -8.662 11.140 16.355 1.00 74.88 96 SER A N 1
ATOM 777 C CA . SER A 1 96 ? -8.742 12.271 15.420 1.00 74.88 96 SER A CA 1
ATOM 778 C C . SER A 1 96 ? -7.457 13.106 15.398 1.00 74.88 96 SER A C 1
ATOM 780 O O . SER A 1 96 ? -6.984 13.502 14.329 1.00 74.88 96 SER A O 1
ATOM 782 N N . LYS A 1 97 ? -6.836 13.344 16.562 1.00 84.50 97 LYS A N 1
ATOM 783 C CA . LYS A 1 97 ? -5.530 14.024 16.648 1.00 84.50 97 LYS A CA 1
ATOM 784 C C . LYS A 1 97 ? -4.417 13.194 16.006 1.00 84.50 97 LYS A C 1
ATOM 786 O O . LYS A 1 97 ? -3.590 13.752 15.284 1.00 84.50 97 LYS A O 1
ATOM 791 N N . SER A 1 98 ? -4.413 11.880 16.236 1.00 84.12 98 SER A N 1
ATOM 792 C CA . SER A 1 98 ? -3.459 10.955 15.613 1.00 84.12 98 SER A CA 1
ATOM 793 C C . SER A 1 98 ? -3.616 10.936 14.090 1.00 84.12 98 SER A C 1
ATOM 795 O O . SER A 1 98 ? -2.642 11.102 13.357 1.00 84.12 98 SER A O 1
ATOM 797 N N . LEU A 1 99 ? -4.855 10.857 13.600 1.00 83.69 99 LEU A N 1
ATOM 798 C CA . LEU A 1 99 ? -5.171 10.865 12.175 1.00 83.69 99 LEU A CA 1
ATOM 799 C C . LEU A 1 99 ? -4.738 12.173 11.502 1.00 83.69 99 LEU A C 1
ATOM 801 O O . LEU A 1 99 ? -4.185 12.149 10.401 1.00 83.69 99 LEU A O 1
ATOM 805 N N . ARG A 1 100 ? -4.931 13.314 12.176 1.00 89.56 100 ARG A N 1
ATOM 806 C CA . ARG A 1 100 ? -4.458 14.616 11.689 1.00 89.56 100 ARG A CA 1
ATOM 807 C C . ARG A 1 100 ? -2.938 14.640 11.558 1.00 89.56 100 ARG A C 1
ATOM 809 O O . ARG A 1 100 ? -2.436 15.048 10.517 1.00 89.56 100 ARG A O 1
ATOM 816 N N . LYS A 1 101 ? -2.220 14.140 12.568 1.00 90.94 101 LYS A N 1
ATOM 817 C CA . LYS A 1 101 ? -0.754 14.050 12.544 1.00 90.94 101 LYS A CA 1
ATOM 818 C C . LYS A 1 101 ? -0.259 13.157 11.402 1.00 90.94 101 LYS A C 1
ATOM 820 O O . LYS A 1 101 ? 0.613 13.567 10.645 1.00 90.94 101 LYS A O 1
ATOM 825 N N . ILE A 1 102 ? -0.870 11.985 11.219 1.00 90.12 102 ILE A N 1
ATOM 826 C CA . ILE A 1 102 ? -0.548 11.071 10.112 1.00 90.12 102 ILE A CA 1
ATOM 827 C C . ILE A 1 102 ? -0.816 11.743 8.758 1.00 90.12 102 ILE A C 1
ATOM 829 O O . ILE A 1 102 ? -0.020 11.616 7.832 1.00 90.12 102 ILE A O 1
ATOM 833 N N . THR A 1 103 ? -1.910 12.498 8.641 1.00 89.69 103 THR A N 1
ATOM 834 C CA . THR A 1 103 ? -2.256 13.226 7.410 1.00 89.69 103 THR A CA 1
ATOM 835 C C . THR A 1 103 ? -1.251 14.340 7.108 1.00 89.69 103 THR A C 1
ATOM 837 O O . THR A 1 103 ? -0.863 14.525 5.955 1.00 89.69 103 THR A O 1
ATOM 840 N N . GLU A 1 104 ? -0.793 15.068 8.128 1.00 93.00 104 GLU A N 1
ATOM 841 C CA . GLU A 1 104 ? 0.249 16.092 7.996 1.00 93.00 104 GLU A CA 1
ATOM 842 C C . GLU A 1 104 ? 1.590 15.481 7.566 1.00 93.00 104 GLU A C 1
ATOM 844 O O . GLU A 1 104 ? 2.198 15.963 6.608 1.00 93.00 104 GLU A O 1
ATOM 849 N N . GLU A 1 105 ? 2.021 14.392 8.209 1.00 93.25 105 GLU A N 1
ATOM 850 C CA . GLU A 1 105 ? 3.245 13.661 7.856 1.00 93.25 105 GLU A CA 1
ATOM 851 C C . GLU A 1 105 ? 3.177 13.104 6.427 1.00 93.25 105 GLU A C 1
ATOM 853 O O . GLU A 1 105 ? 4.129 13.239 5.653 1.00 93.25 105 GLU A O 1
ATOM 858 N N . PHE A 1 106 ? 2.028 12.548 6.037 1.00 91.38 106 PHE A N 1
ATOM 859 C CA . PHE A 1 106 ? 1.790 12.052 4.684 1.00 91.38 106 PHE A CA 1
ATOM 860 C C . PHE A 1 106 ? 1.867 13.175 3.643 1.00 91.38 106 PHE A C 1
ATOM 862 O O . PHE A 1 106 ? 2.557 13.042 2.633 1.00 91.38 106 PHE A O 1
ATOM 869 N N . ASN A 1 107 ? 1.234 14.320 3.904 1.00 93.44 107 ASN A N 1
ATOM 870 C CA . ASN A 1 107 ? 1.277 15.470 3.003 1.00 93.44 107 ASN A CA 1
ATOM 871 C C . ASN A 1 107 ? 2.702 16.047 2.878 1.00 93.44 107 ASN A C 1
ATOM 873 O O . ASN A 1 107 ? 3.146 16.416 1.790 1.00 93.44 107 ASN A O 1
ATOM 877 N N . GLN A 1 108 ? 3.468 16.070 3.973 1.00 94.88 108 GLN A N 1
ATOM 878 C CA . GLN A 1 108 ? 4.888 16.428 3.929 1.00 94.88 108 GLN A CA 1
ATOM 879 C C . GLN A 1 108 ? 5.724 15.417 3.136 1.00 94.88 108 GLN A C 1
ATOM 881 O O . GLN A 1 108 ? 6.655 15.824 2.438 1.00 94.88 108 GLN A O 1
ATOM 886 N N . SER A 1 109 ? 5.412 14.120 3.214 1.00 92.94 109 SER A N 1
ATOM 887 C CA . SER A 1 109 ? 6.053 13.098 2.377 1.00 92.94 109 SER A CA 1
ATOM 888 C C . SER A 1 109 ? 5.775 13.349 0.898 1.00 92.94 109 SER A C 1
ATOM 890 O O . SER A 1 109 ? 6.719 13.462 0.126 1.00 92.94 109 SER A O 1
ATOM 892 N N . LEU A 1 110 ? 4.515 13.580 0.518 1.00 92.88 110 LEU A N 1
ATOM 893 C CA . LEU A 1 110 ? 4.147 13.876 -0.871 1.00 92.88 110 LEU A CA 1
ATOM 894 C C . LEU A 1 110 ? 4.849 15.125 -1.417 1.00 92.88 110 LEU A C 1
ATOM 896 O O . LEU A 1 110 ? 5.275 15.145 -2.570 1.00 92.88 110 LEU A O 1
ATOM 900 N N . LYS A 1 111 ? 5.009 16.169 -0.594 1.00 94.12 111 LYS A N 1
ATOM 901 C CA . LYS A 1 111 ? 5.786 17.358 -0.979 1.00 94.12 111 LYS A CA 1
ATOM 902 C C . LYS A 1 111 ? 7.262 17.034 -1.221 1.00 94.12 111 LYS A C 1
ATOM 904 O O . LYS A 1 111 ? 7.843 17.557 -2.169 1.00 94.12 111 LYS A O 1
ATOM 909 N N . ARG A 1 112 ? 7.871 16.181 -0.390 1.00 93.81 112 ARG A N 1
ATOM 910 C CA . ARG A 1 112 ? 9.259 15.728 -0.588 1.00 93.81 112 ARG A CA 1
ATOM 911 C C . ARG A 1 112 ? 9.396 14.898 -1.858 1.00 93.81 112 ARG A C 1
ATOM 913 O O . ARG A 1 112 ? 10.293 15.176 -2.648 1.00 93.81 112 ARG A O 1
ATOM 920 N N . ASP A 1 113 ? 8.487 13.957 -2.078 1.00 93.06 113 ASP A N 1
ATOM 921 C CA . ASP A 1 113 ? 8.496 13.091 -3.258 1.00 93.06 113 ASP A CA 1
ATOM 922 C C . ASP A 1 113 ? 8.336 13.908 -4.544 1.00 93.06 113 ASP A C 1
ATOM 924 O O . ASP A 1 113 ? 9.053 13.683 -5.517 1.00 93.06 113 ASP A O 1
ATOM 928 N N . ARG A 1 114 ? 7.475 14.933 -4.527 1.00 93.19 114 ARG A N 1
ATOM 929 C CA . ARG A 1 114 ? 7.340 15.879 -5.641 1.00 93.19 114 ARG A CA 1
ATOM 930 C C . ARG A 1 114 ? 8.639 16.632 -5.925 1.00 93.19 114 ARG A C 1
ATOM 932 O O . ARG A 1 114 ? 9.070 16.660 -7.069 1.00 93.19 114 ARG A O 1
ATOM 939 N N . ASN A 1 115 ? 9.304 17.162 -4.897 1.00 95.19 115 ASN A N 1
ATOM 940 C CA . ASN A 1 115 ? 10.597 17.833 -5.075 1.00 95.19 115 ASN A CA 1
ATOM 941 C C . ASN A 1 115 ? 11.679 16.890 -5.630 1.00 95.19 115 ASN A C 1
ATOM 943 O O . ASN A 1 115 ? 12.550 17.324 -6.382 1.00 95.19 115 ASN A O 1
ATOM 947 N N . ILE A 1 116 ? 11.658 15.607 -5.254 1.00 94.50 116 ILE A N 1
ATOM 948 C CA . ILE A 1 116 ? 12.577 14.600 -5.802 1.00 94.50 116 ILE A CA 1
ATOM 949 C C . ILE A 1 116 ? 12.265 14.351 -7.279 1.00 94.50 116 ILE A C 1
ATOM 951 O O . ILE A 1 116 ? 13.186 14.331 -8.092 1.00 94.50 116 ILE A O 1
ATOM 955 N N . LEU A 1 117 ? 10.988 14.201 -7.639 1.00 93.81 117 LEU A N 1
ATOM 956 C CA . LEU A 1 117 ? 10.565 14.034 -9.031 1.00 93.81 117 LEU A CA 1
ATOM 957 C C . LEU A 1 117 ? 10.948 15.234 -9.897 1.00 93.81 117 LEU A C 1
ATOM 959 O O . LEU A 1 117 ? 11.440 15.035 -11.005 1.00 93.81 117 LEU A O 1
ATOM 963 N N . ASP A 1 118 ? 10.789 16.453 -9.384 1.00 94.00 118 ASP A N 1
ATOM 964 C CA . ASP A 1 118 ? 11.181 17.670 -10.095 1.00 94.00 118 ASP A CA 1
ATOM 965 C C . ASP A 1 118 ? 12.698 17.677 -10.363 1.00 94.00 118 ASP A C 1
ATOM 967 O O . ASP A 1 118 ? 13.115 17.874 -11.505 1.00 94.00 118 ASP A O 1
ATOM 971 N N . LYS A 1 119 ? 13.523 17.317 -9.366 1.00 93.06 119 LYS A N 1
ATOM 972 C CA . LYS A 1 119 ? 14.981 17.154 -9.541 1.00 93.06 119 LYS A CA 1
ATOM 973 C C . LYS A 1 119 ? 15.353 16.053 -10.534 1.00 93.06 119 LYS A C 1
ATOM 975 O O . LYS A 1 119 ? 16.251 16.239 -11.348 1.00 93.06 119 LYS A O 1
ATOM 980 N N . ILE A 1 120 ? 14.688 14.897 -10.478 1.00 93.50 120 ILE A N 1
ATOM 981 C CA . ILE A 1 120 ? 14.928 13.800 -11.428 1.00 93.50 120 ILE A CA 1
ATOM 982 C C . ILE A 1 120 ? 14.564 14.248 -12.846 1.00 93.50 120 ILE A C 1
ATOM 984 O O . ILE A 1 120 ? 15.305 13.966 -13.782 1.00 93.50 120 ILE A O 1
ATOM 988 N N . SER A 1 121 ? 13.452 14.965 -13.006 1.00 92.62 121 SER A N 1
ATOM 989 C CA . SER A 1 121 ? 13.010 15.512 -14.289 1.00 92.62 121 SER A CA 1
ATOM 990 C C . SER A 1 121 ? 14.006 16.533 -14.847 1.00 92.62 121 SER A C 1
ATOM 992 O O . SER A 1 121 ? 14.314 16.484 -16.038 1.00 92.62 121 SER A O 1
ATOM 994 N N . GLU A 1 122 ? 14.534 17.436 -14.016 1.00 93.38 122 GLU A N 1
ATOM 995 C CA . GLU A 1 122 ? 15.589 18.375 -14.421 1.00 93.38 122 GLU A CA 1
ATOM 996 C C . GLU A 1 122 ? 16.861 17.639 -14.852 1.00 93.38 122 GLU A C 1
ATOM 998 O O . GLU A 1 122 ? 17.298 17.818 -15.989 1.00 93.38 122 GLU A O 1
ATOM 1003 N N . ASN A 1 123 ? 17.375 16.721 -14.027 1.00 92.19 123 ASN A N 1
ATOM 1004 C CA . ASN A 1 123 ? 18.560 15.923 -14.356 1.00 92.19 123 ASN A CA 1
ATOM 1005 C C . ASN A 1 123 ? 18.367 15.096 -15.637 1.00 92.19 123 ASN A C 1
ATOM 1007 O O . ASN A 1 123 ? 19.280 14.958 -16.445 1.00 92.19 123 ASN A O 1
ATOM 1011 N N . TYR A 1 124 ? 17.175 14.533 -15.846 1.00 91.00 124 TYR A N 1
ATOM 1012 C CA . TYR A 1 124 ? 16.866 13.762 -17.047 1.00 91.00 124 TYR A CA 1
ATOM 1013 C C . TYR A 1 124 ? 16.843 14.648 -18.298 1.00 91.00 124 TYR A C 1
ATOM 1015 O O . TYR A 1 124 ? 17.382 14.261 -19.335 1.00 91.00 124 TYR A O 1
ATOM 1023 N N . LYS A 1 125 ? 16.273 15.858 -18.207 1.00 90.31 125 LYS A N 1
ATOM 1024 C CA . LYS A 1 125 ? 16.304 16.842 -19.299 1.00 90.31 125 LYS A CA 1
ATOM 1025 C C . LYS A 1 125 ? 17.725 17.296 -19.617 1.00 90.31 125 LYS A C 1
ATOM 1027 O O . LYS A 1 125 ? 18.062 17.387 -20.796 1.00 90.31 125 LYS A O 1
ATOM 1032 N N . GLU A 1 126 ? 18.544 17.565 -18.602 1.00 90.50 126 GLU A N 1
ATOM 1033 C CA . GLU A 1 126 ? 19.953 17.923 -18.791 1.00 90.50 126 GLU A CA 1
ATOM 1034 C C . GLU A 1 126 ? 20.733 16.782 -19.444 1.00 90.50 126 GLU A C 1
ATOM 1036 O O . GLU A 1 126 ? 21.360 17.003 -20.478 1.00 90.50 126 GLU A O 1
ATOM 1041 N N . ASN A 1 127 ? 20.586 15.550 -18.950 1.00 90.56 127 ASN A N 1
ATOM 1042 C CA . ASN A 1 127 ? 21.242 14.375 -19.525 1.00 90.56 127 ASN A CA 1
ATOM 1043 C C . ASN A 1 127 ? 20.819 14.106 -20.974 1.00 90.56 127 ASN A C 1
ATOM 1045 O O . ASN A 1 127 ? 21.664 13.787 -21.806 1.00 90.56 127 ASN A O 1
ATOM 1049 N N . ILE A 1 128 ? 19.532 14.244 -21.318 1.00 88.00 128 ILE A N 1
ATOM 1050 C CA . ILE A 1 128 ? 19.083 14.118 -22.715 1.00 88.00 128 ILE A CA 1
ATOM 1051 C C . ILE A 1 128 ? 19.707 15.211 -23.576 1.00 88.00 128 ILE A C 1
ATOM 1053 O O . ILE A 1 128 ? 20.158 14.931 -24.686 1.00 88.00 128 ILE A O 1
ATOM 1057 N N . LYS A 1 129 ? 19.728 16.455 -23.091 1.00 88.62 129 LYS A N 1
ATOM 1058 C CA . LYS A 1 129 ? 20.290 17.586 -23.831 1.00 88.62 129 LYS A CA 1
ATOM 1059 C C . LYS A 1 129 ? 21.788 17.399 -24.071 1.00 88.62 129 LYS A C 1
ATOM 1061 O O . LYS A 1 129 ? 22.244 17.609 -25.192 1.00 88.62 129 LYS A O 1
ATOM 1066 N N . GLU A 1 130 ? 22.532 16.970 -23.057 1.00 84.38 130 GLU A N 1
ATOM 1067 C CA . GLU A 1 130 ? 23.964 16.680 -23.148 1.00 84.38 130 GLU A CA 1
ATOM 1068 C C . GLU A 1 130 ? 24.239 15.467 -24.045 1.00 84.38 130 GLU A C 1
ATOM 1070 O O . GLU A 1 130 ? 25.082 15.538 -24.933 1.00 84.38 130 GLU A O 1
ATOM 1075 N N . SER A 1 131 ? 23.465 14.388 -23.909 1.00 82.44 131 SER A N 1
ATOM 1076 C CA . SER A 1 131 ? 23.588 13.206 -24.766 1.00 82.44 131 SER A CA 1
ATOM 1077 C C . SER A 1 131 ? 23.281 13.530 -26.231 1.00 82.44 131 SER A C 1
ATOM 1079 O O . SER A 1 131 ? 24.027 13.124 -27.118 1.00 82.44 131 SER A O 1
ATOM 1081 N N . THR A 1 132 ? 22.249 14.336 -26.495 1.00 79.44 132 THR A N 1
ATOM 1082 C CA . THR A 1 132 ? 21.924 14.809 -27.850 1.00 79.44 132 THR A CA 1
ATOM 1083 C C . THR A 1 132 ? 23.062 15.653 -28.413 1.00 79.44 132 THR A C 1
ATOM 1085 O O . THR A 1 132 ? 23.469 15.425 -29.547 1.00 79.44 132 THR A O 1
ATOM 1088 N N . LYS A 1 133 ? 23.619 16.575 -27.613 1.00 77.94 133 LYS A N 1
ATOM 1089 C CA . LYS A 1 133 ? 24.761 17.407 -28.008 1.00 77.94 133 LYS A CA 1
ATOM 1090 C C . LYS A 1 133 ? 25.989 16.553 -28.356 1.00 77.94 133 LYS A C 1
ATOM 1092 O O . LYS A 1 133 ? 26.560 16.724 -29.432 1.00 77.94 133 LYS A O 1
ATOM 1097 N N . ASN A 1 134 ? 26.327 15.579 -27.514 1.00 75.19 134 ASN A N 1
ATOM 1098 C CA . ASN A 1 134 ? 27.460 14.677 -27.731 1.00 75.19 134 ASN A CA 1
ATOM 1099 C C . ASN A 1 134 ? 27.265 13.787 -28.973 1.00 75.19 134 ASN A C 1
ATOM 1101 O O . ASN A 1 134 ? 28.209 13.561 -29.730 1.00 75.19 134 ASN A O 1
ATOM 1105 N N . ILE A 1 135 ? 26.041 13.311 -29.232 1.00 74.81 135 ILE A N 1
ATOM 1106 C CA . ILE A 1 135 ? 25.719 12.563 -30.458 1.00 74.81 135 ILE A CA 1
ATOM 1107 C C . ILE A 1 135 ? 25.867 13.466 -31.687 1.00 74.81 135 ILE A C 1
ATOM 1109 O O . ILE A 1 135 ? 26.494 13.050 -32.659 1.00 74.81 135 ILE A O 1
ATOM 1113 N N . THR A 1 136 ? 25.357 14.704 -31.638 1.00 66.62 136 THR A N 1
ATOM 1114 C CA . THR A 1 136 ? 25.469 15.646 -32.761 1.00 66.62 136 THR A CA 1
ATOM 1115 C C . THR A 1 136 ? 26.917 16.026 -33.077 1.00 66.62 136 THR A C 1
ATOM 1117 O O . THR A 1 136 ? 27.282 16.054 -34.251 1.00 66.62 136 THR A O 1
ATOM 1120 N N . GLU A 1 137 ? 27.764 16.220 -32.061 1.00 63.53 137 GLU A N 1
ATOM 1121 C CA 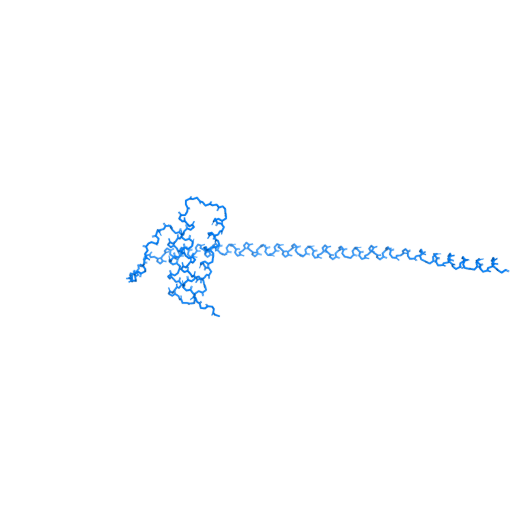. GLU A 1 137 ? 29.205 16.467 -32.235 1.00 63.53 137 GLU A CA 1
ATOM 1122 C C . GLU A 1 137 ? 29.930 15.231 -32.807 1.00 63.53 137 GLU A C 1
ATOM 1124 O O . GLU A 1 137 ? 30.838 15.355 -33.625 1.00 63.53 137 GLU A O 1
ATOM 1129 N N . THR A 1 138 ? 29.478 14.014 -32.482 1.00 59.91 138 THR A N 1
ATOM 1130 C CA . THR A 1 138 ? 30.044 12.771 -33.046 1.00 59.91 138 THR A CA 1
ATOM 1131 C C . THR A 1 138 ? 29.666 12.572 -34.527 1.00 59.91 138 THR A C 1
ATOM 1133 O O . THR A 1 138 ? 30.444 12.008 -35.305 1.00 59.91 138 THR A O 1
ATOM 1136 N N . THR A 1 139 ? 28.508 13.080 -34.964 1.00 55.78 139 THR A N 1
ATOM 1137 C CA . THR A 1 139 ? 28.093 13.089 -36.382 1.00 55.78 139 THR A CA 1
ATOM 1138 C C . THR A 1 139 ? 28.859 14.073 -37.270 1.00 55.78 139 THR A C 1
ATOM 1140 O O . THR A 1 139 ? 28.738 13.981 -38.488 1.00 55.78 139 THR A O 1
ATOM 1143 N N . GLU A 1 140 ? 29.711 14.955 -36.740 1.00 55.44 140 GLU A N 1
ATOM 1144 C CA . GLU A 1 140 ? 30.629 15.739 -37.586 1.00 55.44 140 GLU A CA 1
ATOM 1145 C C . GLU A 1 140 ? 31.782 14.887 -38.166 1.00 55.44 140 GLU A C 1
ATOM 1147 O O . GLU A 1 140 ? 32.477 15.312 -39.089 1.00 55.44 140 GLU A O 1
ATOM 1152 N N . SER A 1 141 ? 31.938 13.627 -37.730 1.00 55.38 141 SER A N 1
ATOM 1153 C CA . SER A 1 141 ? 32.919 12.666 -38.272 1.00 55.38 141 SER A CA 1
ATOM 1154 C C . SER A 1 141 ? 32.554 12.049 -39.640 1.00 55.38 141 SER A C 1
ATOM 1156 O O . SER A 1 141 ? 33.249 11.160 -40.140 1.00 55.38 141 SER A O 1
ATOM 1158 N N . VAL A 1 142 ? 31.501 12.543 -40.304 1.00 57.88 142 VAL A N 1
ATOM 1159 C CA . VAL A 1 142 ? 30.974 12.027 -41.590 1.00 57.88 142 VAL A CA 1
ATOM 1160 C C . VAL A 1 142 ? 31.951 12.171 -42.773 1.00 57.88 142 VAL A C 1
ATOM 1162 O O . VAL A 1 142 ? 31.743 11.570 -43.827 1.00 57.88 142 VAL A O 1
ATOM 1165 N N . TYR A 1 143 ? 33.092 12.844 -42.606 1.00 60.59 143 TYR A N 1
ATOM 1166 C CA . TYR A 1 143 ? 34.137 12.903 -43.635 1.00 60.59 143 TYR A CA 1
ATOM 1167 C C . TYR A 1 143 ? 34.720 11.530 -44.007 1.00 60.59 143 TYR A C 1
ATOM 1169 O O . TYR A 1 143 ? 35.123 11.336 -45.154 1.00 60.59 143 TYR A O 1
ATOM 1177 N N . VAL A 1 144 ? 34.728 10.553 -43.090 1.00 68.00 144 VAL A N 1
ATOM 1178 C CA . VAL A 1 144 ? 35.306 9.218 -43.346 1.00 68.00 144 VAL A CA 1
ATOM 1179 C C . VAL A 1 144 ? 34.557 8.473 -44.458 1.00 68.00 144 VAL A C 1
ATOM 1181 O O . VAL A 1 144 ? 35.187 7.838 -45.304 1.00 68.00 144 VAL A O 1
ATOM 1184 N N . SER A 1 145 ? 33.227 8.604 -44.516 1.00 71.12 145 SER A N 1
ATOM 1185 C CA . SER A 1 145 ? 32.407 7.994 -45.575 1.00 71.12 145 SER A CA 1
ATOM 1186 C C . SER A 1 145 ? 32.755 8.564 -46.953 1.00 71.12 145 SER A C 1
ATOM 1188 O O . SER A 1 145 ? 32.947 7.828 -47.923 1.00 71.12 145 SER A O 1
ATOM 1190 N N . THR A 1 146 ? 32.944 9.882 -47.024 1.00 76.25 146 THR A N 1
ATOM 1191 C CA . THR A 1 146 ? 33.318 10.579 -48.257 1.00 76.25 146 THR A CA 1
ATOM 1192 C C . THR A 1 146 ? 34.697 10.139 -48.758 1.00 76.25 146 THR A C 1
ATOM 1194 O O . THR A 1 146 ? 34.867 9.896 -49.952 1.00 76.25 146 THR A O 1
ATOM 1197 N N . TYR A 1 147 ? 35.679 9.962 -47.865 1.00 81.19 147 TYR A N 1
ATOM 1198 C CA . TYR A 1 147 ? 37.005 9.453 -48.241 1.00 81.19 147 TYR A CA 1
ATOM 1199 C C . TYR A 1 147 ? 36.962 8.008 -48.758 1.00 81.19 147 TYR A C 1
ATOM 1201 O O . TYR A 1 147 ? 37.602 7.706 -49.765 1.00 81.19 147 TYR A O 1
ATOM 1209 N N . LEU A 1 148 ? 36.178 7.123 -48.131 1.00 82.94 148 LEU A N 1
ATOM 1210 C CA . LEU A 1 148 ? 35.999 5.747 -48.611 1.00 82.94 148 LEU A CA 1
ATOM 1211 C C . LEU A 1 148 ? 35.352 5.699 -50.001 1.00 82.94 148 LEU A C 1
ATOM 1213 O O . LEU A 1 148 ? 35.755 4.889 -50.840 1.00 82.94 148 LEU A O 1
ATOM 1217 N N . PHE A 1 149 ? 34.403 6.597 -50.278 1.00 87.06 149 PHE A N 1
ATOM 1218 C CA . PHE A 1 149 ? 33.804 6.726 -51.604 1.00 87.06 149 PHE A CA 1
ATOM 1219 C C . PHE A 1 149 ? 34.851 7.104 -52.661 1.00 87.06 149 PHE A C 1
ATOM 1221 O O . PHE A 1 149 ? 34.948 6.430 -53.687 1.00 87.06 149 PHE A O 1
ATOM 1228 N N . TYR A 1 150 ? 35.698 8.104 -52.390 1.00 90.75 150 TYR A N 1
ATOM 1229 C CA . TYR A 1 150 ? 36.779 8.487 -53.306 1.00 90.75 150 TYR A CA 1
ATOM 1230 C C . TYR A 1 150 ? 37.771 7.350 -53.560 1.00 90.75 150 TYR A C 1
ATOM 1232 O O . TYR A 1 150 ? 38.113 7.096 -54.714 1.00 90.75 150 TYR A O 1
ATOM 1240 N N . ILE A 1 151 ? 38.194 6.628 -52.516 1.00 92.00 151 ILE A N 1
ATOM 1241 C CA . ILE A 1 151 ? 39.095 5.472 -52.658 1.00 92.00 151 ILE A CA 1
ATOM 1242 C C . ILE A 1 151 ? 38.462 4.404 -53.559 1.00 92.00 151 ILE A C 1
ATOM 1244 O O . ILE A 1 151 ? 39.129 3.865 -54.440 1.00 92.00 151 ILE A O 1
ATOM 1248 N N . THR A 1 152 ? 37.166 4.137 -53.388 1.00 91.69 152 THR A N 1
ATOM 1249 C CA . THR A 1 152 ? 36.434 3.147 -54.191 1.00 91.69 152 THR A CA 1
ATOM 1250 C C . THR A 1 152 ? 36.342 3.570 -55.658 1.00 91.69 152 THR A C 1
ATOM 1252 O O . THR A 1 152 ? 36.595 2.764 -56.551 1.00 91.69 152 THR A O 1
ATOM 1255 N N . VAL A 1 153 ? 36.044 4.845 -55.926 1.00 94.31 153 VAL A N 1
ATOM 1256 C CA . VAL A 1 153 ? 35.998 5.391 -57.291 1.00 94.31 153 VAL A CA 1
ATOM 1257 C C . VAL A 1 153 ? 37.370 5.311 -57.961 1.00 94.31 153 VAL A C 1
ATOM 1259 O O . VAL A 1 153 ? 37.463 4.839 -59.093 1.00 94.31 153 VAL A O 1
ATOM 1262 N N . ILE A 1 154 ? 38.441 5.701 -57.260 1.00 94.19 154 ILE A N 1
ATOM 1263 C CA . ILE A 1 154 ? 39.817 5.589 -57.768 1.00 94.19 154 ILE A CA 1
ATOM 1264 C C . ILE A 1 154 ? 40.147 4.129 -58.088 1.00 94.19 154 ILE A C 1
ATOM 1266 O O . ILE A 1 154 ? 40.678 3.843 -59.159 1.00 94.19 154 ILE A O 1
ATOM 1270 N N . PHE A 1 155 ? 39.793 3.195 -57.203 1.00 95.00 155 PHE A N 1
ATOM 1271 C CA . PHE A 1 155 ? 40.038 1.770 -57.414 1.00 95.00 155 PHE A CA 1
ATOM 1272 C C . PHE A 1 155 ? 39.327 1.239 -58.667 1.00 95.00 155 PHE A C 1
ATOM 1274 O O . PHE A 1 155 ? 39.938 0.527 -59.463 1.00 95.00 155 PHE A O 1
ATOM 1281 N N . ILE A 1 156 ? 38.066 1.629 -58.882 1.00 94.06 156 ILE A N 1
ATOM 1282 C CA . ILE A 1 156 ? 37.298 1.261 -60.078 1.00 94.06 156 ILE A CA 1
ATOM 1283 C C . ILE A 1 156 ? 37.972 1.814 -61.339 1.00 94.06 156 ILE A C 1
ATOM 1285 O O . ILE A 1 156 ? 38.180 1.068 -62.294 1.00 94.06 156 ILE A O 1
ATOM 1289 N N . VAL A 1 157 ? 38.360 3.093 -61.345 1.00 94.50 157 VAL A N 1
ATOM 1290 C CA . VAL A 1 157 ? 39.035 3.719 -62.495 1.00 94.50 157 VAL A CA 1
ATOM 1291 C C . VAL A 1 157 ? 40.356 3.010 -62.809 1.00 94.50 157 VAL A C 1
ATOM 1293 O O . VAL A 1 157 ? 40.584 2.628 -63.956 1.00 94.50 157 VAL A O 1
ATOM 1296 N N . CYS A 1 158 ? 41.196 2.758 -61.802 1.00 94.25 158 CYS A N 1
ATOM 1297 C CA . CYS A 1 158 ? 42.456 2.033 -61.973 1.00 94.25 158 CYS A CA 1
ATOM 1298 C C . CYS A 1 158 ? 42.243 0.607 -62.498 1.00 94.25 158 CYS A C 1
ATOM 1300 O O . CYS A 1 158 ? 42.980 0.165 -63.377 1.00 94.25 158 CYS A O 1
ATOM 1302 N N . TYR A 1 159 ? 41.226 -0.103 -62.002 1.00 95.44 159 TYR A N 1
ATOM 1303 C CA . TYR A 1 159 ? 40.886 -1.443 -62.479 1.00 95.44 159 TYR A CA 1
ATOM 1304 C C . TYR A 1 159 ? 40.549 -1.447 -63.976 1.00 95.44 159 TYR A C 1
ATOM 1306 O O . TYR A 1 159 ? 41.023 -2.315 -64.708 1.00 95.44 159 TYR A O 1
ATOM 1314 N N . PHE A 1 160 ? 39.774 -0.467 -64.449 1.00 92.56 160 PHE A N 1
ATOM 1315 C CA . PHE A 1 160 ? 39.444 -0.356 -65.871 1.00 92.56 160 PHE A CA 1
ATOM 1316 C C . PHE A 1 160 ? 40.650 0.024 -66.734 1.00 92.56 160 PHE A C 1
ATOM 1318 O O . PHE A 1 160 ? 40.778 -0.520 -67.825 1.00 92.56 160 PHE A O 1
ATOM 1325 N N . ILE A 1 161 ? 41.548 0.889 -66.249 1.00 92.00 161 ILE A N 1
ATOM 1326 C CA . ILE A 1 161 ? 42.781 1.254 -66.969 1.00 92.00 161 ILE A CA 1
ATOM 1327 C C . ILE A 1 161 ? 43.718 0.051 -67.120 1.00 92.00 161 ILE A C 1
ATOM 1329 O O . ILE A 1 161 ? 44.274 -0.137 -68.189 1.00 92.00 161 ILE A O 1
ATOM 1333 N N . ILE A 1 162 ? 43.893 -0.762 -66.073 1.00 89.50 162 ILE A N 1
ATOM 1334 C CA . ILE A 1 162 ? 44.773 -1.946 -66.114 1.00 89.50 162 ILE A CA 1
ATOM 1335 C C . ILE A 1 162 ? 44.185 -3.061 -66.990 1.00 89.50 162 ILE A C 1
ATOM 1337 O O . ILE A 1 162 ? 44.922 -3.880 -67.533 1.00 89.50 162 ILE A O 1
ATOM 1341 N N . ARG A 1 163 ? 42.854 -3.146 -67.073 1.00 83.94 163 ARG A N 1
ATOM 1342 C CA . ARG A 1 163 ? 42.155 -4.186 -67.836 1.00 83.94 163 ARG A CA 1
ATOM 1343 C C . ARG A 1 163 ? 42.083 -3.894 -69.342 1.00 83.94 163 ARG A C 1
ATOM 1345 O O . ARG A 1 163 ? 41.860 -4.835 -70.104 1.00 83.94 163 ARG A O 1
ATOM 1352 N N . ILE A 1 164 ? 42.197 -2.626 -69.739 1.00 71.31 164 ILE A N 1
ATOM 1353 C CA . ILE A 1 164 ? 42.313 -2.171 -71.135 1.00 71.31 164 ILE A CA 1
ATOM 1354 C C . ILE A 1 164 ? 43.725 -2.434 -71.656 1.00 71.31 164 ILE A C 1
ATOM 1356 O O . ILE A 1 164 ? 43.815 -2.884 -72.819 1.00 71.31 164 ILE A O 1
#

Sequence (164 aa):
MTKFNFEEFSNLVNKTSVLLNETERNKDQEIRLKGNIKALKYIIKNIDDMKLKEQADNILTSLLENKVCTTEINITQTKKNDEMETLVDENILKDSKSLRKITEEFNQSLKRDRNILDKISENYKENIKESTKNITETTESVYVSTYLFYITVIFIVCYFIIRI

Radius of gyration: 36.74 Å; chains: 1; bounding box: 76×40×103 Å

Foldseek 3Di:
DPPQDVVVLVVLLVVLLVLVPDPDDDPVSVVVNVVSLVVLVVSLVPDPDPVVSVVSVVSSVCSVVNVPPPDDDDDDDDDDDPVVPVVVVVVVVVVVVVVVVVVVVVVVVVVVVVVVVVVVVVVVVVVVVVVVVVVVVVVVPCVVVVVVVVVVVVVVVVVVVVVD

Organism: NCBI:txid1081669